Protein AF-A0A1Q9TR72-F1 (afdb_monomer_lite)

Sequence (72 aa):
MRLTFLGTDSEGGMCPTLYETDRGTIVVQGYKVTDPEAMGDVRDLADNETLVEIPRQHHEYDRSAPRSFTHR

Secondary structure (DSSP, 8-state):
--EEEEE---SSS-SPEEEEETTS-EEEE-EEP--HHHHHT-SS--TT---EE--GGG-TTSSSS-------

Structure (mmCIF, N/CA/C/O backbone):
data_AF-A0A1Q9TR72-F1
#
_entry.id   AF-A0A1Q9TR72-F1
#
loop_
_atom_site.group_PDB
_atom_site.id
_atom_site.type_symbol
_atom_site.label_atom_id
_atom_site.label_alt_id
_atom_site.label_comp_id
_atom_site.label_asym_id
_atom_site.label_entity_id
_atom_site.label_seq_id
_atom_site.pdbx_PDB_ins_code
_atom_site.Cartn_x
_atom_site.Cartn_y
_atom_site.Cartn_z
_atom_site.occupancy
_atom_site.B_iso_or_equiv
_atom_site.auth_seq_id
_atom_site.auth_comp_id
_atom_site.auth_asym_id
_atom_site.auth_atom_id
_atom_site.pdbx_PDB_model_num
ATOM 1 N N . MET A 1 1 ? -5.146 4.243 12.971 1.00 89.12 1 MET A N 1
ATOM 2 C CA . MET A 1 1 ? -4.961 2.804 12.720 1.00 89.12 1 MET A CA 1
ATOM 3 C C . MET A 1 1 ? -3.698 2.390 13.430 1.00 89.12 1 MET A C 1
ATOM 5 O O . MET A 1 1 ? -2.706 3.109 13.331 1.00 89.12 1 MET A O 1
ATOM 9 N N . ARG A 1 2 ? -3.762 1.308 14.197 1.00 94.69 2 ARG A N 1
ATOM 10 C CA . ARG A 1 2 ? -2.629 0.736 14.934 1.00 94.69 2 ARG A CA 1
ATOM 11 C C . ARG A 1 2 ? -2.312 -0.625 14.327 1.00 94.69 2 ARG A C 1
ATOM 13 O O . ARG A 1 2 ? -3.239 -1.329 13.943 1.00 94.69 2 ARG A O 1
ATOM 20 N N . LEU A 1 3 ? -1.027 -0.954 14.225 1.00 94.81 3 LEU A N 1
ATOM 21 C CA . LEU A 1 3 ? -0.546 -2.196 13.624 1.00 94.81 3 LEU A CA 1
ATOM 22 C C . LEU A 1 3 ? 0.062 -3.093 14.703 1.00 94.81 3 LEU A C 1
ATOM 24 O O . LEU A 1 3 ? 0.924 -2.648 15.462 1.00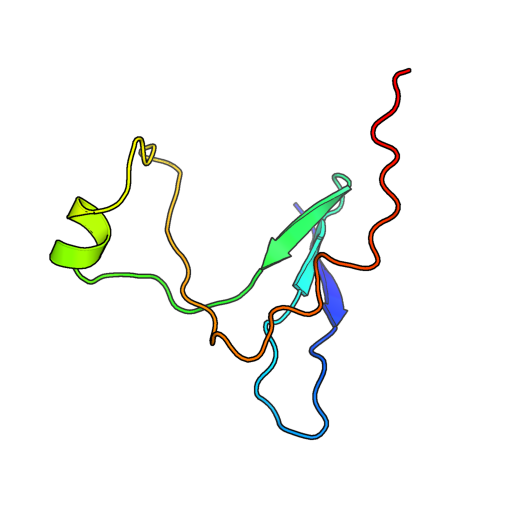 94.81 3 LEU A O 1
ATOM 28 N N . THR A 1 4 ? -0.371 -4.346 14.737 1.00 92.50 4 THR A N 1
ATOM 29 C CA . THR A 1 4 ? 0.200 -5.423 15.545 1.00 92.50 4 THR A CA 1
ATOM 30 C C . THR A 1 4 ? 0.949 -6.353 14.608 1.00 92.50 4 THR A C 1
ATOM 32 O O . THR A 1 4 ? 0.368 -6.880 13.665 1.00 92.50 4 THR A O 1
ATOM 35 N N . PHE A 1 5 ? 2.245 -6.539 14.838 1.00 89.12 5 PHE A N 1
ATOM 36 C CA . PHE A 1 5 ? 3.058 -7.457 14.043 1.00 89.12 5 PHE A CA 1
ATOM 37 C C . PHE A 1 5 ? 2.568 -8.896 14.234 1.00 89.12 5 PHE A C 1
ATOM 39 O O . PHE A 1 5 ? 2.512 -9.377 15.365 1.00 89.12 5 PHE A O 1
ATOM 46 N N . LEU A 1 6 ? 2.216 -9.565 13.134 1.00 83.56 6 LEU A N 1
ATOM 47 C CA . LEU A 1 6 ? 1.781 -10.964 13.148 1.00 83.56 6 LEU A CA 1
ATOM 48 C C . LEU A 1 6 ? 2.936 -11.931 12.909 1.00 83.56 6 LEU A C 1
ATOM 50 O O . LEU A 1 6 ? 2.917 -13.048 13.416 1.00 83.56 6 LEU A O 1
ATOM 54 N N . GLY A 1 7 ? 3.941 -11.508 12.147 1.00 75.31 7 GLY A N 1
ATOM 55 C CA . GLY A 1 7 ? 5.074 -12.354 11.818 1.00 75.31 7 GLY A CA 1
ATOM 56 C C . GLY A 1 7 ? 5.729 -11.988 10.495 1.00 75.31 7 GLY A C 1
ATOM 57 O O . GLY A 1 7 ? 5.153 -11.321 9.634 1.00 75.31 7 GLY A O 1
ATOM 58 N N . THR A 1 8 ? 6.948 -12.489 10.355 1.00 67.50 8 THR A N 1
ATOM 59 C CA . THR A 1 8 ? 7.593 -12.809 9.086 1.00 67.50 8 THR A CA 1
ATOM 60 C C . THR A 1 8 ? 8.016 -14.263 9.248 1.00 67.50 8 THR A C 1
ATOM 62 O O . THR A 1 8 ? 8.644 -14.609 10.250 1.00 67.50 8 THR A O 1
ATOM 65 N N . ASP A 1 9 ? 7.583 -15.153 8.363 1.00 56.19 9 ASP A N 1
ATOM 66 C CA . ASP A 1 9 ? 8.023 -16.542 8.452 1.00 56.19 9 ASP A CA 1
ATOM 67 C C . ASP A 1 9 ? 9.476 -16.597 7.967 1.00 56.19 9 ASP A C 1
ATOM 69 O O . ASP A 1 9 ? 9.754 -16.395 6.793 1.00 56.19 9 ASP A O 1
ATOM 73 N N . SER A 1 10 ? 10.471 -16.690 8.838 1.00 50.59 10 SER A N 1
ATOM 74 C CA . SER A 1 10 ? 11.853 -16.666 8.361 1.00 50.59 10 SER A CA 1
ATOM 75 C C . SER A 1 10 ? 12.804 -17.405 9.276 1.00 50.59 10 SER A C 1
ATOM 77 O O . SER A 1 10 ? 13.337 -16.840 10.223 1.00 50.59 10 SER A O 1
ATOM 79 N N . GLU A 1 11 ? 13.149 -18.619 8.852 1.00 49.19 11 GLU A N 1
ATOM 80 C CA . GLU A 1 11 ? 14.534 -19.095 8.937 1.00 49.19 11 GLU A CA 1
ATOM 81 C C . GLU A 1 11 ? 15.419 -18.510 7.804 1.00 49.19 11 GLU A C 1
ATOM 83 O O . GLU A 1 11 ? 16.631 -18.695 7.825 1.00 49.19 11 GLU A O 1
ATOM 88 N N . GLY A 1 12 ? 14.858 -17.764 6.832 1.00 51.16 12 GLY A N 1
ATOM 89 C CA . GLY A 1 12 ? 15.576 -17.338 5.611 1.00 51.16 12 GLY A CA 1
ATOM 90 C C . GLY A 1 12 ? 15.425 -15.879 5.145 1.00 51.16 12 GLY A C 1
ATOM 91 O O . GLY A 1 12 ? 15.969 -15.533 4.101 1.00 51.16 12 GLY A O 1
ATOM 92 N N . GLY A 1 13 ? 14.706 -15.019 5.871 1.00 48.91 13 GLY A N 1
ATOM 93 C CA . GLY A 1 13 ? 14.630 -13.569 5.619 1.00 48.91 13 GLY A CA 1
ATOM 94 C C . GLY A 1 13 ? 13.788 -13.128 4.417 1.00 48.91 13 GLY A C 1
ATOM 95 O O . GLY A 1 13 ? 13.944 -11.997 3.964 1.00 48.91 13 GLY A O 1
ATOM 96 N N . MET A 1 14 ? 12.929 -13.995 3.878 1.00 53.31 14 MET A N 1
ATOM 97 C CA . MET A 1 14 ? 12.257 -13.736 2.600 1.00 53.31 14 MET A CA 1
ATOM 98 C C . MET A 1 14 ? 10.743 -13.516 2.715 1.00 53.31 14 MET A C 1
ATOM 100 O O . MET A 1 14 ? 10.169 -13.032 1.750 1.00 53.31 14 MET A O 1
ATOM 104 N N . CYS A 1 15 ? 10.076 -13.837 3.832 1.00 60.81 15 CYS A N 1
ATOM 105 C CA . CYS A 1 15 ? 8.605 -13.806 3.896 1.00 60.81 15 CYS A CA 1
ATOM 106 C C . CYS A 1 15 ? 7.991 -12.418 4.101 1.00 60.81 15 CYS A C 1
ATOM 108 O O . CYS A 1 15 ? 8.555 -11.608 4.845 1.00 60.81 15 CYS A O 1
ATOM 110 N N . PRO A 1 16 ? 6.818 -12.143 3.484 1.00 72.00 16 PRO A N 1
ATOM 111 C CA . PRO A 1 16 ? 6.153 -10.858 3.601 1.00 72.00 16 PRO A CA 1
ATOM 112 C C . PRO A 1 16 ? 5.816 -10.595 5.060 1.00 72.00 16 PRO A C 1
ATOM 114 O O . PRO A 1 16 ? 5.288 -11.458 5.765 1.00 72.00 16 PRO A O 1
ATOM 117 N N . THR A 1 17 ? 6.128 -9.387 5.512 1.00 84.81 17 THR A N 1
ATOM 118 C CA . THR A 1 17 ? 5.783 -8.977 6.866 1.00 84.81 17 THR A CA 1
ATOM 119 C C . THR A 1 17 ? 4.299 -8.665 6.931 1.00 84.81 17 THR A C 1
ATOM 121 O O . TH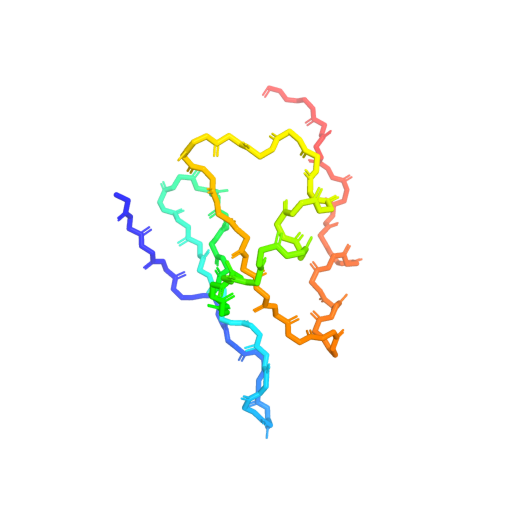R A 1 17 ? 3.798 -7.830 6.171 1.00 84.81 17 THR A O 1
ATOM 124 N N . LEU A 1 18 ? 3.608 -9.322 7.857 1.00 87.81 18 LEU A N 1
ATOM 125 C CA . LEU A 1 18 ? 2.178 -9.154 8.058 1.00 87.81 18 LEU A CA 1
ATOM 126 C C . LEU A 1 18 ? 1.885 -8.427 9.361 1.00 87.81 18 LEU A C 1
ATOM 128 O O . LEU A 1 18 ? 2.530 -8.643 10.392 1.00 87.81 18 LEU A O 1
ATOM 132 N N . TYR A 1 19 ? 0.854 -7.595 9.309 1.00 89.38 19 TYR A N 1
ATOM 133 C CA . TYR A 1 19 ? 0.333 -6.874 10.454 1.00 89.38 19 TYR A CA 1
ATOM 134 C C . TYR A 1 19 ? -1.178 -7.041 10.535 1.00 89.38 19 TYR A C 1
ATOM 136 O O . TYR A 1 19 ? -1.879 -6.939 9.530 1.00 89.38 19 TYR A O 1
ATOM 144 N N . GLU A 1 20 ? -1.689 -7.232 11.743 1.00 93.00 20 GLU A N 1
ATOM 145 C CA . GLU A 1 20 ? -3.100 -7.049 12.042 1.00 93.00 20 GLU A CA 1
ATOM 146 C C . GLU A 1 20 ? -3.334 -5.603 12.446 1.00 93.00 20 GLU A C 1
ATOM 148 O O . GLU A 1 20 ? -2.475 -4.919 13.004 1.00 93.00 20 GLU A O 1
ATOM 153 N N . THR A 1 21 ? -4.524 -5.126 12.155 1.00 94.94 21 THR A N 1
ATOM 154 C CA . THR A 1 21 ? -4.935 -3.764 12.446 1.00 94.94 21 THR A CA 1
ATOM 155 C C . THR A 1 21 ? -5.927 -3.784 13.593 1.00 94.94 21 THR A C 1
ATOM 157 O O . THR A 1 21 ? -6.687 -4.737 13.748 1.00 94.94 21 THR A O 1
ATOM 160 N N . ASP A 1 22 ? -6.034 -2.682 14.329 1.00 94.31 22 ASP A N 1
ATOM 161 C CA . ASP A 1 22 ? -7.064 -2.484 15.362 1.00 94.31 22 ASP A CA 1
ATOM 162 C C . ASP A 1 22 ? -8.520 -2.537 14.844 1.00 94.31 22 ASP A C 1
ATOM 164 O O . ASP A 1 22 ? -9.464 -2.350 15.606 1.00 94.31 22 ASP A O 1
ATOM 168 N N . ARG A 1 23 ? -8.707 -2.797 13.545 1.00 94.69 23 ARG A N 1
ATOM 169 C CA . ARG A 1 23 ? -9.989 -2.919 12.845 1.00 94.69 23 ARG A CA 1
ATOM 170 C C . ARG A 1 23 ? -10.299 -4.349 12.383 1.00 94.69 23 ARG A C 1
ATOM 172 O O . ARG A 1 23 ? -11.306 -4.539 11.712 1.00 94.69 23 ARG A O 1
ATOM 179 N N . GLY A 1 24 ? -9.437 -5.328 12.673 1.00 89.56 24 GLY A N 1
ATOM 180 C CA . GLY A 1 24 ? -9.594 -6.710 12.193 1.00 89.56 24 GLY A CA 1
ATOM 181 C C . GLY A 1 24 ? -9.279 -6.903 10.703 1.00 89.56 24 GLY A C 1
ATOM 182 O O . GLY A 1 24 ? -9.709 -7.880 10.100 1.00 89.56 24 GLY A O 1
ATOM 183 N N . THR A 1 25 ? -8.550 -5.964 10.091 1.00 92.88 25 THR A N 1
ATOM 184 C CA . THR A 1 25 ? -8.003 -6.091 8.724 1.00 92.88 25 THR A CA 1
ATOM 185 C C . THR A 1 25 ? -6.514 -6.441 8.754 1.00 92.88 25 THR A C 1
ATOM 187 O O . THR A 1 25 ? -5.851 -6.170 9.759 1.00 92.88 25 THR A O 1
ATOM 190 N N . ILE A 1 26 ? -5.990 -7.007 7.662 1.00 90.12 26 ILE A N 1
ATOM 191 C CA . ILE A 1 26 ? -4.574 -7.372 7.502 1.00 90.12 26 ILE A CA 1
ATOM 192 C C . ILE A 1 26 ? -3.862 -6.347 6.616 1.00 90.12 26 ILE A C 1
ATOM 194 O O . ILE A 1 26 ? -4.408 -5.895 5.612 1.00 90.12 26 ILE A O 1
ATOM 198 N N . VAL A 1 27 ? -2.629 -6.003 6.981 1.00 91.06 27 VAL A N 1
ATOM 199 C CA . VAL A 1 27 ? -1.709 -5.188 6.183 1.00 91.06 27 VAL A CA 1
ATOM 200 C C . VAL A 1 27 ? -0.500 -6.036 5.809 1.00 91.06 27 VAL A C 1
ATOM 202 O O . VAL A 1 27 ? 0.109 -6.676 6.667 1.00 91.06 27 VAL A O 1
ATOM 205 N N . VAL A 1 28 ? -0.149 -6.005 4.525 1.00 89.25 28 VAL A N 1
ATOM 206 C CA . VAL A 1 28 ? 1.021 -6.681 3.958 1.00 89.25 28 VAL A CA 1
ATOM 207 C C . VAL A 1 28 ? 2.078 -5.636 3.620 1.00 89.25 28 VAL A C 1
ATOM 209 O O . VAL A 1 28 ? 1.776 -4.638 2.967 1.00 89.25 28 VAL A O 1
ATOM 212 N N . GLN A 1 29 ? 3.320 -5.861 4.044 1.00 86.94 29 GLN A N 1
ATOM 213 C CA . GLN A 1 29 ? 4.458 -5.049 3.625 1.00 86.94 29 GLN A CA 1
ATOM 214 C C . GLN A 1 29 ? 5.135 -5.669 2.395 1.00 86.94 29 GLN A C 1
ATOM 216 O O . GLN A 1 29 ? 5.477 -6.850 2.400 1.00 86.94 29 GLN A O 1
ATOM 221 N N . GLY A 1 30 ? 5.377 -4.849 1.370 1.00 88.12 30 GLY A N 1
ATOM 222 C CA . GLY A 1 30 ? 6.061 -5.232 0.133 1.00 88.12 30 GLY A CA 1
ATOM 223 C C . GLY A 1 30 ? 6.663 -4.022 -0.584 1.00 88.12 30 GLY A C 1
ATOM 224 O O . GLY A 1 30 ? 6.677 -2.912 -0.043 1.00 88.12 30 GLY A O 1
ATOM 225 N N . TYR A 1 31 ? 7.160 -4.227 -1.800 1.00 88.75 31 TYR A N 1
ATOM 226 C CA . TYR A 1 31 ? 7.727 -3.159 -2.626 1.00 88.75 31 TYR A CA 1
ATOM 227 C C . TYR A 1 31 ? 6.628 -2.468 -3.423 1.00 88.75 31 TYR A C 1
ATOM 229 O O . TYR A 1 31 ? 5.825 -3.129 -4.067 1.00 88.75 31 TYR A O 1
ATOM 237 N N . LYS A 1 32 ? 6.575 -1.134 -3.413 1.00 92.50 32 LYS A N 1
ATOM 238 C CA . LYS A 1 32 ? 5.606 -0.412 -4.244 1.00 92.50 32 LYS A CA 1
ATOM 239 C C . LYS A 1 32 ? 5.902 -0.672 -5.724 1.00 92.50 32 LYS A C 1
ATOM 241 O O . LYS A 1 32 ? 7.021 -0.422 -6.165 1.00 92.50 32 LYS A O 1
ATOM 246 N N . VAL A 1 33 ? 4.897 -1.099 -6.485 1.00 94.12 33 VAL A N 1
ATOM 247 C CA . VAL A 1 33 ? 5.024 -1.209 -7.944 1.00 94.12 33 VAL A CA 1
ATOM 248 C C . VAL A 1 33 ? 5.027 0.200 -8.532 1.00 94.12 33 VAL A C 1
ATOM 250 O O . VAL A 1 33 ? 4.091 0.972 -8.323 1.00 94.12 33 VAL A O 1
ATOM 253 N N . THR A 1 34 ? 6.101 0.549 -9.233 1.00 93.62 34 THR A N 1
ATOM 254 C CA . THR A 1 34 ? 6.256 1.840 -9.928 1.00 93.62 34 THR A CA 1
ATOM 255 C C . THR A 1 34 ? 6.425 1.679 -11.434 1.00 93.62 34 THR A C 1
ATOM 257 O O . THR A 1 34 ? 6.614 2.672 -12.132 1.00 93.62 34 THR A O 1
ATOM 260 N N . ASP A 1 35 ? 6.414 0.440 -11.923 1.00 94.94 35 ASP A N 1
ATOM 261 C CA . ASP A 1 35 ? 6.534 0.142 -13.342 1.00 94.94 35 ASP A CA 1
ATOM 262 C C . ASP A 1 35 ? 5.232 0.533 -14.072 1.00 94.94 35 ASP A C 1
ATOM 264 O O . ASP A 1 35 ? 4.159 0.042 -13.706 1.00 94.94 35 ASP A O 1
ATOM 268 N N . PRO A 1 36 ? 5.292 1.439 -15.064 1.00 91.81 36 PRO A N 1
ATOM 269 C CA . PRO A 1 36 ? 4.099 1.949 -15.728 1.00 91.81 36 PRO A CA 1
ATOM 270 C C . PRO A 1 36 ? 3.415 0.908 -16.622 1.00 91.81 36 PRO A C 1
ATOM 272 O O . PRO A 1 36 ? 2.201 0.998 -16.796 1.00 91.81 36 PRO A O 1
ATOM 275 N N . GLU A 1 37 ? 4.148 -0.067 -17.172 1.00 94.44 37 GLU A N 1
ATOM 276 C CA . GLU A 1 37 ? 3.547 -1.157 -17.948 1.00 94.44 37 GLU A CA 1
ATOM 277 C C . GLU A 1 37 ? 2.760 -2.076 -17.010 1.00 94.44 37 GLU A C 1
ATOM 279 O O . GLU A 1 37 ? 1.573 -2.310 -17.232 1.00 94.44 37 GLU A O 1
ATOM 284 N N . ALA A 1 38 ? 3.362 -2.475 -15.885 1.00 92.44 38 ALA A N 1
ATOM 285 C CA . ALA A 1 38 ? 2.691 -3.283 -14.869 1.00 92.44 38 ALA A CA 1
ATOM 286 C C . ALA A 1 38 ? 1.463 -2.576 -14.269 1.00 92.44 38 ALA A C 1
ATOM 288 O O . ALA A 1 38 ? 0.453 -3.216 -13.987 1.00 92.44 38 ALA A O 1
ATOM 289 N N . MET A 1 39 ? 1.520 -1.252 -14.081 1.00 90.38 39 MET A N 1
ATOM 290 C CA . MET A 1 39 ? 0.356 -0.469 -13.653 1.00 90.38 39 MET A CA 1
ATOM 291 C C . MET A 1 39 ? -0.749 -0.427 -14.718 1.00 90.38 39 MET A C 1
ATOM 293 O O . MET A 1 39 ? -1.923 -0.400 -14.354 1.00 90.38 39 MET A O 1
ATOM 297 N N . GLY A 1 40 ? -0.395 -0.437 -16.007 1.00 90.44 40 GLY A N 1
ATOM 298 C CA . GLY A 1 40 ? -1.348 -0.484 -17.120 1.00 90.44 40 GLY A CA 1
ATOM 299 C C . GLY A 1 40 ? -2.099 -1.815 -17.240 1.00 90.44 40 GLY A C 1
ATOM 300 O O . GLY A 1 40 ? -3.225 -1.832 -17.735 1.00 90.44 40 GLY A O 1
ATOM 301 N N . ASP A 1 41 ? -1.515 -2.907 -16.741 1.00 93.69 41 ASP A N 1
ATOM 302 C CA . ASP A 1 41 ? -2.142 -4.235 -16.716 1.00 93.69 41 ASP A CA 1
ATOM 303 C C . ASP A 1 41 ? -3.189 -4.394 -15.599 1.00 93.69 41 ASP A C 1
ATOM 305 O O . ASP A 1 41 ? -4.009 -5.322 -15.621 1.00 93.69 41 ASP A O 1
ATOM 309 N N . VAL A 1 42 ? -3.183 -3.505 -14.602 1.00 91.81 42 VAL A N 1
ATOM 310 C CA . VAL A 1 42 ? -4.092 -3.585 -13.456 1.00 91.81 42 VAL A CA 1
ATOM 311 C C . VAL A 1 42 ? -5.456 -3.012 -13.803 1.00 91.81 42 VAL A C 1
ATOM 313 O O . VAL A 1 42 ? -5.596 -1.928 -14.363 1.00 91.81 42 VAL A O 1
ATOM 316 N N . ARG A 1 43 ? -6.497 -3.759 -13.439 1.00 90.75 43 ARG A N 1
ATOM 317 C CA . ARG A 1 43 ? -7.887 -3.379 -13.688 1.00 90.75 43 ARG A CA 1
ATOM 318 C C . ARG A 1 43 ? -8.455 -2.647 -12.477 1.00 90.75 43 ARG A C 1
ATOM 320 O O . ARG A 1 43 ? -8.295 -3.124 -11.359 1.00 90.75 43 ARG A O 1
ATOM 327 N N . ASP A 1 44 ? -9.139 -1.532 -12.730 1.00 90.31 44 ASP A N 1
ATOM 328 C CA . ASP A 1 44 ? -9.956 -0.798 -11.753 1.00 90.31 44 ASP A CA 1
ATOM 329 C C . ASP 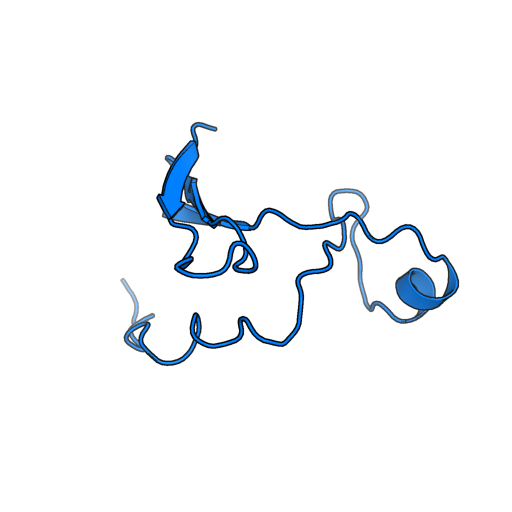A 1 44 ? -9.203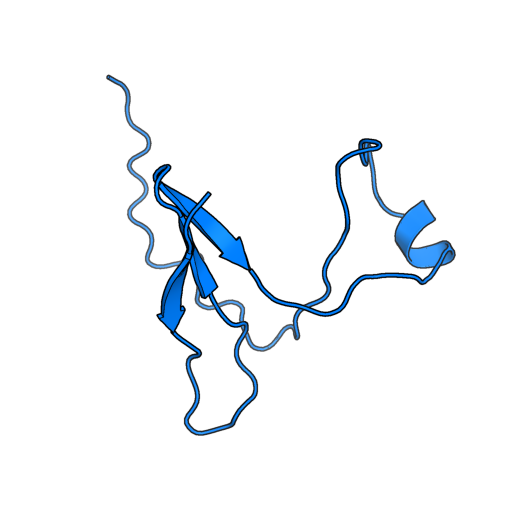 -0.300 -10.496 1.00 90.31 44 ASP A C 1
ATOM 331 O O . ASP A 1 44 ? -9.794 -0.206 -9.424 1.00 90.31 44 ASP A O 1
ATOM 335 N N . LEU A 1 45 ? -7.912 0.046 -10.619 1.00 90.06 45 LEU A N 1
ATOM 336 C CA . LEU A 1 45 ? -7.120 0.602 -9.512 1.00 90.06 45 LEU A CA 1
ATOM 337 C C . LEU A 1 45 ? -7.634 1.999 -9.125 1.00 90.06 45 LEU A C 1
ATOM 339 O O . LEU A 1 45 ? -7.551 2.932 -9.928 1.00 90.06 45 LEU A O 1
ATOM 343 N N . ALA A 1 46 ? -8.148 2.155 -7.905 1.00 90.62 46 ALA A N 1
ATOM 344 C CA . ALA A 1 46 ? -8.650 3.443 -7.427 1.00 90.62 46 ALA A CA 1
AT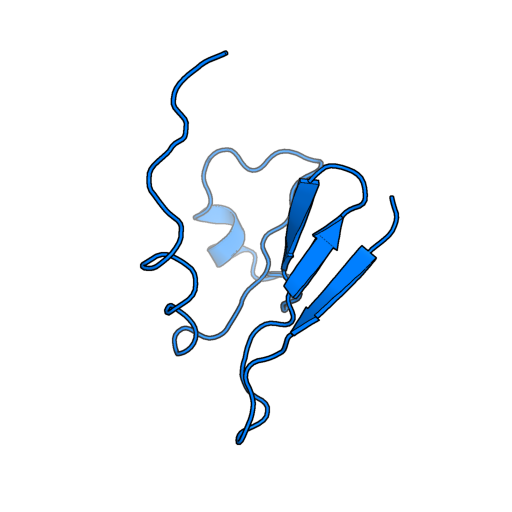OM 345 C C . ALA A 1 46 ? -7.515 4.413 -7.044 1.00 90.62 46 ALA A C 1
ATOM 347 O O . ALA A 1 46 ? -6.411 4.000 -6.689 1.00 90.62 46 ALA A O 1
ATOM 348 N N . ASP A 1 47 ? -7.805 5.720 -7.018 1.00 89.88 47 ASP A N 1
ATOM 349 C CA . ASP A 1 47 ? -6.822 6.771 -6.684 1.00 89.88 47 ASP A CA 1
ATOM 350 C C . ASP A 1 47 ? -6.176 6.599 -5.294 1.00 89.88 47 ASP A C 1
ATOM 352 O O . ASP A 1 47 ? -5.079 7.095 -5.032 1.00 89.88 47 ASP A O 1
ATOM 356 N N . ASN A 1 48 ? -6.871 5.925 -4.375 1.00 90.75 48 ASN A N 1
ATOM 357 C CA . ASN A 1 48 ? -6.419 5.656 -3.010 1.00 90.75 48 ASN A CA 1
ATOM 358 C C . ASN A 1 48 ? -5.828 4.248 -2.825 1.00 90.75 48 ASN A C 1
ATOM 360 O O . ASN A 1 48 ? -5.573 3.845 -1.687 1.00 90.75 48 ASN A O 1
ATOM 364 N N . GLU A 1 49 ? -5.630 3.506 -3.910 1.00 91.94 49 GLU A N 1
ATOM 365 C CA . GLU A 1 49 ? -5.034 2.176 -3.909 1.00 91.94 49 GLU A CA 1
ATOM 366 C C . GLU A 1 49 ? -3.609 2.205 -4.470 1.00 91.94 49 GLU A C 1
ATOM 368 O O . GLU A 1 49 ? -3.187 3.107 -5.191 1.00 91.94 49 GLU A O 1
ATOM 373 N N . THR A 1 50 ? -2.823 1.201 -4.094 1.00 92.62 50 THR A N 1
ATOM 374 C CA . THR A 1 50 ? -1.487 0.984 -4.643 1.00 92.62 50 THR A CA 1
ATOM 375 C C . THR A 1 50 ? -1.224 -0.505 -4.722 1.00 92.62 50 THR A C 1
ATOM 377 O O . THR A 1 50 ? -1.726 -1.287 -3.916 1.00 92.62 50 THR A O 1
ATOM 380 N N . LEU A 1 51 ? -0.376 -0.888 -5.664 1.00 93.00 51 LEU A N 1
ATOM 381 C CA . LEU A 1 51 ? 0.115 -2.249 -5.782 1.00 93.00 51 LEU A CA 1
ATOM 382 C C . LEU A 1 51 ? 1.390 -2.393 -4.958 1.00 93.00 51 LEU A C 1
ATOM 384 O O . LEU A 1 51 ? 2.263 -1.516 -4.984 1.00 93.00 51 LEU A O 1
ATOM 388 N N . VAL A 1 52 ? 1.487 -3.507 -4.241 1.00 91.69 52 VAL A N 1
ATOM 389 C CA . VAL A 1 52 ? 2.710 -3.933 -3.568 1.00 91.69 52 VAL A CA 1
ATOM 390 C C . VAL A 1 52 ? 3.117 -5.296 -4.107 1.00 91.69 52 VAL A C 1
ATOM 392 O O . VAL A 1 52 ? 2.313 -6.222 -4.164 1.00 91.69 52 VAL A O 1
ATOM 395 N N . GLU A 1 53 ? 4.366 -5.407 -4.528 1.00 88.75 53 GLU A N 1
ATOM 396 C CA . GLU A 1 53 ? 4.978 -6.650 -4.952 1.00 88.75 53 GLU A CA 1
ATOM 397 C C . GLU A 1 53 ? 5.560 -7.376 -3.737 1.00 88.75 53 GLU A C 1
ATOM 399 O O . GLU A 1 53 ? 6.272 -6.794 -2.909 1.00 88.75 53 GLU A O 1
ATOM 404 N N . ILE A 1 54 ? 5.253 -8.667 -3.652 1.00 84.44 54 ILE A N 1
ATOM 405 C CA . ILE A 1 54 ? 5.820 -9.611 -2.692 1.00 84.44 54 ILE A CA 1
ATOM 406 C C . ILE A 1 54 ? 6.365 -10.816 -3.469 1.00 84.44 54 ILE A C 1
ATOM 408 O O . ILE A 1 54 ? 5.783 -11.186 -4.495 1.00 84.44 54 ILE A O 1
ATOM 412 N N . PRO A 1 55 ? 7.463 -11.454 -3.033 1.00 79.62 55 PRO A N 1
ATOM 413 C CA . PRO A 1 55 ? 8.002 -12.585 -3.773 1.00 79.62 55 PRO A CA 1
ATOM 414 C C . PRO A 1 55 ? 7.016 -13.768 -3.801 1.00 79.62 55 PRO A C 1
ATOM 416 O O . PRO A 1 55 ? 6.227 -14.005 -2.889 1.00 79.62 55 PRO A O 1
ATOM 419 N N . ARG A 1 56 ? 7.041 -14.545 -4.889 1.00 68.38 56 ARG A N 1
ATOM 420 C CA . ARG A 1 56 ? 6.059 -15.620 -5.127 1.00 68.38 56 ARG A CA 1
ATOM 421 C C . ARG A 1 56 ? 6.215 -16.834 -4.202 1.00 68.38 56 ARG A C 1
ATOM 423 O O . ARG A 1 56 ? 5.268 -17.601 -4.043 1.00 68.38 56 ARG A O 1
ATOM 430 N N . GLN A 1 57 ? 7.384 -17.030 -3.592 1.00 58.47 57 GLN A N 1
ATOM 431 C CA . GLN A 1 57 ? 7.665 -18.172 -2.704 1.00 58.47 57 GLN A CA 1
ATOM 432 C C . GLN A 1 57 ? 6.837 -18.152 -1.398 1.00 58.47 57 GLN A C 1
ATOM 434 O O . GLN A 1 57 ? 6.976 -19.042 -0.569 1.00 58.47 57 GLN A O 1
ATOM 439 N N . HIS A 1 58 ? 5.943 -17.172 -1.241 1.00 54.84 58 HIS A N 1
ATOM 440 C CA . HIS A 1 58 ? 5.259 -16.799 -0.002 1.00 54.84 58 HIS A CA 1
ATOM 441 C C . HIS A 1 58 ? 3.771 -17.132 0.058 1.00 54.84 58 HIS A C 1
ATOM 443 O O . HIS A 1 58 ? 3.046 -16.609 0.898 1.00 54.84 58 HIS A O 1
ATOM 449 N N . HIS A 1 59 ? 3.291 -18.003 -0.826 1.00 45.62 59 HIS A N 1
ATOM 450 C CA . HIS A 1 59 ? 1.857 -18.228 -1.021 1.00 45.62 59 HIS A CA 1
ATOM 451 C C . HIS A 1 59 ? 1.196 -19.233 -0.051 1.00 45.62 59 HI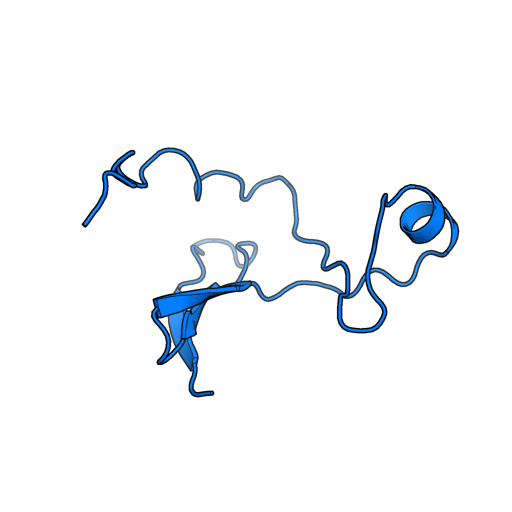S A C 1
ATOM 453 O O . HIS A 1 59 ? 0.120 -19.753 -0.354 1.00 45.62 59 HIS A O 1
ATOM 459 N N . GLU A 1 60 ? 1.788 -19.490 1.121 1.00 50.41 60 GLU A N 1
ATOM 460 C CA . GLU A 1 60 ? 1.170 -20.302 2.187 1.00 50.41 60 GLU A CA 1
ATOM 461 C C . GLU A 1 60 ? 0.393 -19.450 3.210 1.00 50.41 60 GLU A C 1
ATOM 463 O O . GLU A 1 60 ? 0.289 -19.800 4.377 1.00 50.41 60 GLU A O 1
ATOM 468 N N . TYR A 1 61 ? -0.192 -18.321 2.795 1.00 48.88 61 TYR A N 1
ATOM 469 C CA . TYR A 1 61 ? -1.084 -17.547 3.674 1.00 48.88 61 TYR A CA 1
ATOM 470 C C . TYR A 1 61 ? -2.585 -17.814 3.434 1.00 48.88 61 TYR A C 1
ATOM 472 O O . TYR A 1 61 ? -3.410 -17.476 4.273 1.00 48.88 61 TYR A O 1
ATOM 480 N N . ASP A 1 62 ? -2.963 -18.483 2.335 1.00 48.53 62 ASP A N 1
ATOM 481 C CA . ASP A 1 62 ? -4.377 -18.589 1.913 1.00 48.53 62 ASP A CA 1
ATOM 482 C C . ASP A 1 62 ? -5.004 -19.999 2.028 1.00 48.53 62 ASP A C 1
ATOM 484 O O . ASP A 1 62 ? -6.168 -20.201 1.692 1.00 48.53 62 ASP A O 1
ATOM 488 N N . ARG A 1 63 ? -4.281 -21.022 2.512 1.00 45.44 63 ARG A N 1
ATOM 489 C CA . ARG A 1 63 ? -4.838 -22.397 2.593 1.00 45.44 63 ARG A CA 1
ATOM 490 C C . ARG A 1 63 ? -5.321 -22.850 3.969 1.00 45.44 63 ARG A C 1
ATOM 492 O O . ARG A 1 63 ? -6.008 -23.867 4.037 1.00 45.44 63 ARG A O 1
ATOM 499 N N . SER A 1 64 ? -5.010 -22.123 5.041 1.00 40.06 64 SER A N 1
ATOM 500 C CA . SER A 1 64 ? -5.390 -22.494 6.414 1.00 40.06 64 SER A CA 1
ATOM 501 C C . SER A 1 64 ? -6.413 -21.558 7.061 1.00 40.06 64 SER A C 1
ATOM 503 O O . SER A 1 64 ? -6.926 -21.889 8.130 1.00 40.06 64 SER A O 1
ATOM 505 N N . ALA A 1 65 ? -6.770 -20.435 6.424 1.00 41.34 65 ALA A N 1
ATOM 506 C CA . ALA A 1 65 ? -7.864 -19.599 6.903 1.00 41.34 65 ALA A CA 1
ATOM 507 C C . ALA A 1 65 ? -9.180 -20.399 6.801 1.00 41.34 65 ALA A C 1
ATOM 509 O O . ALA A 1 65 ? -9.566 -20.805 5.698 1.00 41.34 65 ALA A O 1
ATOM 510 N N . PRO A 1 66 ? -9.874 -20.688 7.919 1.00 35.97 66 PRO A N 1
ATOM 511 C CA . PRO A 1 66 ? -11.125 -21.423 7.860 1.00 35.97 66 PRO A CA 1
ATOM 512 C C . PRO A 1 66 ? -12.118 -20.636 7.004 1.00 35.97 66 PRO A C 1
ATOM 514 O O . PRO A 1 66 ? -12.389 -19.461 7.254 1.00 35.97 66 PRO A O 1
ATOM 517 N N . ARG A 1 67 ? -12.664 -21.301 5.981 1.00 45.62 67 ARG A N 1
ATOM 518 C CA . ARG A 1 67 ? -13.774 -20.805 5.162 1.00 45.62 67 ARG A CA 1
ATOM 519 C C . ARG A 1 67 ? -15.019 -20.650 6.031 1.00 45.62 67 ARG A C 1
ATOM 521 O O . ARG A 1 67 ? -15.889 -21.512 6.024 1.00 45.62 67 ARG A O 1
ATOM 528 N N . SER A 1 68 ? -15.099 -19.544 6.758 1.00 39.72 68 SER A N 1
ATOM 529 C CA . SER A 1 68 ? -16.258 -19.187 7.569 1.00 39.72 68 SER A CA 1
ATOM 530 C C . SER A 1 68 ? -16.500 -17.680 7.533 1.00 39.72 68 SER A C 1
ATOM 532 O O . SER A 1 68 ? -16.621 -17.042 8.570 1.00 39.72 68 SER A O 1
ATOM 534 N N . PHE A 1 69 ? -16.649 -17.105 6.338 1.00 43.56 69 PHE A N 1
ATOM 535 C CA . PHE A 1 69 ? -17.566 -15.974 6.177 1.00 43.56 69 PHE A CA 1
ATOM 536 C C . PHE A 1 69 ? -18.974 -16.550 5.996 1.00 43.56 69 PHE A C 1
ATOM 538 O O . PHE A 1 69 ? -19.493 -16.671 4.891 1.00 43.56 69 PHE A O 1
ATOM 545 N N . THR A 1 70 ? -19.573 -16.991 7.103 1.00 39.09 70 THR A N 1
ATOM 546 C CA . THR A 1 70 ? -21.022 -17.190 7.197 1.00 39.09 70 THR A CA 1
ATOM 547 C C . THR A 1 70 ? -21.571 -16.139 8.154 1.00 39.09 70 THR A C 1
ATOM 549 O O . THR A 1 70 ? -21.125 -16.031 9.290 1.00 39.09 70 THR A O 1
ATOM 552 N N . HIS A 1 71 ? -22.508 -15.362 7.617 1.00 40.19 71 HIS A N 1
ATOM 553 C CA . HIS A 1 71 ? -23.379 -14.350 8.218 1.00 40.19 71 HIS A CA 1
ATOM 554 C C . HIS A 1 71 ? -23.566 -14.375 9.750 1.00 40.19 71 HIS A C 1
ATOM 556 O O . HIS A 1 71 ? -24.068 -15.360 10.301 1.00 40.19 71 HIS A O 1
ATOM 562 N N . ARG A 1 72 ? -23.381 -13.207 10.378 1.00 36.06 72 ARG A N 1
ATOM 563 C CA . ARG A 1 72 ? -24.431 -12.558 11.180 1.00 36.06 72 ARG A CA 1
ATOM 564 C C . ARG A 1 72 ? -24.218 -11.056 11.286 1.00 36.06 72 ARG A C 1
ATOM 566 O O . ARG A 1 72 ? -23.043 -10.649 11.380 1.00 36.06 72 ARG A O 1
#

Foldseek 3Di:
DDWDWPDAPDPPPAGWTWTADPVRDIDTDAAWDPDVVVVVPDPPADPPDTDGDGDPVHPVPPPPDPPDPDDD

pLDDT: mean 75.71, std 20.63, range [35.97, 94.94]

Radius of gyration: 14.76 Å; chains: 1; bounding box: 40×29×34 Å